Protein AF-A0A660M519-F1 (afdb_monomer_lite)

pLDDT: mean 85.25, std 10.87, range [52.06, 96.19]

Secondary structure (DSSP, 8-state):
-------HHHHHHHHHHHHHHHTSTTGGGSTTHHHHHHHHHHHHHHHHHHHHHHHHHHHHHHHHHHHHS-SSHHHHHHHHHHHHHH-

Radius of gyration: 19.69 Å; chains: 1; bounding box: 42×18×55 Å

Structure (mmCIF, N/CA/C/O backbone):
data_AF-A0A660M519-F1
#
_entry.id   AF-A0A660M519-F1
#
loop_
_atom_site.group_PDB
_atom_site.id
_atom_site.type_symbol
_atom_site.label_atom_id
_atom_site.label_alt_id
_atom_site.label_comp_id
_atom_site.label_asym_id
_atom_site.label_entity_id
_atom_site.label_seq_id
_atom_site.pdbx_PDB_ins_code
_atom_site.Cartn_x
_atom_site.Cartn_y
_atom_site.Cartn_z
_atom_site.occupancy
_atom_site.B_iso_or_equiv
_atom_site.auth_seq_id
_atom_site.auth_comp_id
_atom_site.auth_asym_id
_atom_site.auth_atom_id
_atom_site.pdbx_PDB_model_num
ATOM 1 N N . MET A 1 1 ? -19.491 0.702 2.520 1.00 52.06 1 MET A N 1
ATOM 2 C CA . MET A 1 1 ? -18.926 1.373 1.328 1.00 52.06 1 MET A CA 1
ATOM 3 C C . MET A 1 1 ? -18.592 0.335 0.264 1.00 52.06 1 MET A C 1
ATOM 5 O O . MET A 1 1 ? -18.248 -0.780 0.647 1.00 52.06 1 MET A O 1
ATOM 9 N N . PRO A 1 2 ? -18.707 0.642 -1.041 1.00 53.69 2 PRO A N 1
ATOM 10 C CA . PRO A 1 2 ? -18.180 -0.238 -2.079 1.00 53.69 2 PRO A CA 1
ATOM 11 C C . PRO A 1 2 ? -16.673 -0.416 -1.856 1.00 53.69 2 PRO A C 1
ATOM 13 O O . PRO A 1 2 ? -15.912 0.547 -1.919 1.00 53.69 2 PRO A O 1
ATOM 16 N N . LYS A 1 3 ? -16.251 -1.640 -1.529 1.00 62.75 3 LYS A N 1
ATOM 17 C CA . LYS A 1 3 ? -14.837 -1.964 -1.350 1.00 62.75 3 LYS A CA 1
ATOM 18 C C . LYS A 1 3 ? -14.228 -2.185 -2.728 1.00 62.75 3 LYS A C 1
ATOM 20 O O . LYS A 1 3 ? -14.615 -3.107 -3.440 1.00 62.75 3 LYS A O 1
ATOM 25 N N . ILE A 1 4 ? -13.286 -1.325 -3.105 1.00 73.94 4 ILE A N 1
ATOM 26 C CA . ILE A 1 4 ? -12.364 -1.646 -4.192 1.00 73.94 4 ILE A CA 1
ATOM 27 C C . ILE A 1 4 ? -11.487 -2.781 -3.667 1.00 73.94 4 ILE A C 1
ATOM 29 O O . ILE A 1 4 ? -10.761 -2.596 -2.681 1.00 73.94 4 ILE A O 1
ATOM 33 N N . ASP A 1 5 ? -11.609 -3.948 -4.295 1.00 74.81 5 ASP A N 1
ATOM 34 C CA . ASP A 1 5 ? -10.744 -5.088 -4.024 1.00 74.81 5 ASP A CA 1
ATOM 35 C C . ASP A 1 5 ? -9.337 -4.748 -4.521 1.00 74.81 5 ASP A C 1
ATOM 37 O O . ASP A 1 5 ? -9.082 -4.633 -5.723 1.00 74.81 5 ASP A O 1
ATOM 41 N N . LEU A 1 6 ? -8.454 -4.461 -3.570 1.00 80.81 6 LEU A N 1
ATOM 42 C CA . LEU A 1 6 ? -7.104 -3.993 -3.829 1.00 80.81 6 LEU A CA 1
ATOM 43 C C . LEU A 1 6 ? -6.144 -5.097 -3.404 1.00 80.81 6 LEU A C 1
ATOM 45 O O . LEU A 1 6 ? -5.945 -5.324 -2.214 1.00 80.81 6 LEU A O 1
ATOM 49 N N . ASN A 1 7 ? -5.534 -5.771 -4.374 1.00 88.88 7 ASN A N 1
ATOM 50 C CA . ASN A 1 7 ? -4.514 -6.769 -4.082 1.00 88.88 7 ASN A CA 1
ATOM 51 C C . ASN A 1 7 ? -3.181 -6.065 -3.771 1.00 88.88 7 ASN A C 1
ATOM 53 O O . ASN A 1 7 ? -2.387 -5.790 -4.675 1.00 88.88 7 ASN A O 1
ATOM 57 N N . LEU A 1 8 ? -2.969 -5.739 -2.493 1.00 88.62 8 LEU A N 1
ATOM 58 C CA . LEU A 1 8 ? -1.773 -5.035 -2.029 1.00 88.62 8 LEU A CA 1
ATOM 59 C C . LEU A 1 8 ? -0.485 -5.815 -2.289 1.00 88.62 8 LEU A C 1
ATOM 61 O O . LEU A 1 8 ? 0.508 -5.198 -2.663 1.00 88.62 8 LEU A O 1
ATOM 65 N N . GLU A 1 9 ? -0.492 -7.143 -2.166 1.00 90.88 9 GLU A N 1
ATOM 66 C CA . GLU A 1 9 ? 0.692 -7.959 -2.467 1.00 90.88 9 GLU A CA 1
ATOM 67 C C . GLU A 1 9 ? 1.123 -7.800 -3.924 1.00 90.88 9 GLU A C 1
ATOM 69 O O . GLU A 1 9 ? 2.289 -7.533 -4.211 1.00 90.88 9 GLU A O 1
ATOM 74 N N . LYS A 1 10 ? 0.173 -7.878 -4.861 1.00 91.81 10 LYS A N 1
ATOM 75 C CA . LYS A 1 10 ? 0.461 -7.700 -6.285 1.00 91.81 10 LYS A CA 1
ATOM 76 C C . LYS A 1 10 ? 1.007 -6.303 -6.585 1.00 91.81 10 LYS A C 1
ATOM 78 O O . LYS A 1 10 ? 1.935 -6.179 -7.378 1.00 91.81 10 LYS A O 1
ATOM 83 N N . LEU A 1 11 ? 0.449 -5.267 -5.959 1.00 93.00 11 LEU A N 1
ATOM 84 C CA . LEU A 1 11 ? 0.904 -3.886 -6.145 1.00 93.00 11 LEU A CA 1
ATOM 85 C C . LEU A 1 11 ? 2.294 -3.653 -5.540 1.00 93.00 11 LEU A C 1
ATOM 87 O O . LEU A 1 11 ? 3.104 -2.956 -6.146 1.00 93.00 11 LEU A O 1
ATOM 91 N N . LYS A 1 12 ? 2.594 -4.260 -4.385 1.00 93.12 12 LYS A N 1
ATOM 92 C CA . LYS A 1 12 ? 3.925 -4.229 -3.759 1.00 93.12 12 LYS A CA 1
ATOM 93 C C . LYS A 1 12 ? 4.967 -4.933 -4.626 1.00 93.12 12 LYS A C 1
ATOM 95 O O . LYS A 1 12 ? 6.022 -4.352 -4.861 1.00 93.12 12 LYS A O 1
ATOM 100 N N . ASN A 1 13 ? 4.637 -6.103 -5.174 1.00 96.19 13 ASN A N 1
ATOM 101 C CA . ASN A 1 13 ? 5.510 -6.817 -6.109 1.00 96.19 13 ASN A CA 1
ATOM 102 C C . ASN A 1 13 ? 5.779 -5.977 -7.369 1.00 96.19 13 ASN A C 1
ATOM 104 O O . ASN A 1 13 ? 6.930 -5.792 -7.753 1.00 96.19 13 ASN A O 1
ATOM 108 N N . GLU A 1 14 ? 4.739 -5.384 -7.969 1.00 93.94 14 GLU A N 1
ATOM 109 C CA . GLU A 1 14 ? 4.894 -4.496 -9.133 1.00 93.94 14 GLU A CA 1
ATOM 110 C C . GLU A 1 14 ? 5.775 -3.273 -8.803 1.00 93.94 14 GLU A C 1
ATOM 112 O O . GLU A 1 14 ? 6.633 -2.876 -9.595 1.00 93.94 14 GLU A O 1
ATOM 117 N N . ARG A 1 15 ? 5.605 -2.687 -7.610 1.00 95.69 15 ARG A N 1
ATOM 118 C CA . ARG A 1 15 ? 6.428 -1.571 -7.123 1.00 95.69 15 ARG A CA 1
ATOM 119 C C . ARG A 1 15 ? 7.896 -1.978 -7.000 1.00 95.69 15 ARG A C 1
ATOM 121 O O . ARG A 1 15 ? 8.760 -1.208 -7.410 1.00 95.69 15 ARG A O 1
ATOM 128 N N . GLU A 1 16 ? 8.183 -3.160 -6.458 1.00 96.06 16 GLU A N 1
ATOM 129 C CA . GLU A 1 16 ? 9.547 -3.685 -6.313 1.00 96.06 16 GLU A CA 1
ATOM 130 C C . GLU A 1 16 ? 10.214 -3.963 -7.662 1.00 96.06 16 GLU A C 1
ATOM 132 O O . GLU A 1 16 ? 11.363 -3.572 -7.863 1.00 96.06 16 GLU A O 1
ATOM 137 N N . GLU A 1 17 ? 9.492 -4.550 -8.618 1.00 95.56 17 GLU A N 1
ATOM 138 C CA . GLU A 1 17 ? 9.993 -4.768 -9.980 1.00 95.56 17 GLU A CA 1
ATOM 139 C C . GLU A 1 17 ? 10.360 -3.446 -10.667 1.00 95.56 17 GLU A C 1
ATOM 141 O O . GLU A 1 17 ? 11.409 -3.321 -11.308 1.00 95.56 17 GLU A O 1
ATOM 146 N N . ILE A 1 18 ? 9.512 -2.427 -10.514 1.00 95.38 18 ILE A N 1
ATOM 147 C CA . ILE A 1 18 ? 9.783 -1.101 -11.064 1.00 95.38 18 ILE A CA 1
ATOM 148 C C . ILE A 1 18 ? 10.938 -0.428 -10.318 1.00 95.38 18 ILE A C 1
ATOM 150 O O . ILE A 1 18 ? 11.784 0.190 -10.960 1.00 95.38 18 ILE A O 1
ATOM 154 N N . GLN A 1 19 ? 11.023 -0.568 -8.994 1.00 95.31 19 GLN A N 1
ATOM 155 C CA . GLN A 1 19 ? 12.135 -0.041 -8.203 1.00 95.31 19 GLN A CA 1
ATOM 156 C C . GLN A 1 19 ? 13.469 -0.648 -8.644 1.00 95.31 19 GLN A C 1
ATOM 158 O O . GLN A 1 19 ? 14.455 0.078 -8.788 1.00 95.31 19 GLN A O 1
ATOM 163 N N . ALA A 1 20 ? 13.494 -1.962 -8.882 1.00 95.75 20 ALA A N 1
ATOM 164 C CA . ALA A 1 20 ? 14.668 -2.664 -9.377 1.00 95.75 20 ALA A CA 1
ATOM 165 C C . ALA A 1 20 ? 15.101 -2.096 -10.732 1.00 95.75 20 ALA A C 1
ATOM 167 O O . ALA A 1 20 ? 16.252 -1.690 -10.870 1.00 95.75 20 ALA A O 1
ATOM 168 N N . PHE A 1 21 ? 14.161 -1.945 -11.673 1.00 94.62 21 PHE A N 1
ATOM 169 C CA . PHE A 1 21 ? 14.422 -1.315 -12.967 1.00 94.62 21 PHE A CA 1
ATOM 170 C C . PHE A 1 21 ? 14.943 0.123 -12.833 1.00 94.62 21 PHE A C 1
ATOM 172 O O . PHE A 1 21 ? 15.927 0.475 -13.470 1.00 94.62 21 PHE A O 1
ATOM 179 N N . LEU A 1 22 ? 14.316 0.969 -12.009 1.00 92.44 22 LEU A N 1
ATOM 180 C CA . LEU A 1 22 ? 14.721 2.373 -11.840 1.00 92.44 22 LEU A CA 1
ATOM 181 C C . LEU A 1 22 ? 16.098 2.520 -11.172 1.00 92.44 22 LEU A C 1
ATOM 183 O O . LEU A 1 22 ? 16.739 3.558 -11.324 1.00 92.44 22 LEU A O 1
ATOM 187 N N . SER A 1 23 ? 16.546 1.490 -10.450 1.00 93.62 23 SER A N 1
ATOM 188 C CA . SER A 1 23 ? 17.858 1.447 -9.799 1.00 93.62 23 SER A CA 1
ATOM 189 C C . SER A 1 23 ? 18.981 1.000 -10.744 1.00 93.62 23 SER A C 1
ATOM 191 O O . SER A 1 23 ? 20.155 1.092 -10.379 1.00 93.62 23 SER A O 1
ATOM 193 N N . GLU A 1 24 ? 18.658 0.518 -11.951 1.00 94.31 24 GLU A N 1
ATOM 194 C CA . GLU A 1 24 ? 19.666 0.127 -12.935 1.00 94.31 24 GLU A CA 1
ATOM 195 C C . GLU A 1 24 ? 20.415 1.362 -13.485 1.00 94.31 24 GLU A C 1
ATOM 197 O O . GLU A 1 24 ? 19.795 2.380 -13.805 1.00 94.31 24 GLU A O 1
ATOM 202 N N . PRO A 1 25 ? 21.749 1.305 -13.678 1.00 92.19 25 PRO A N 1
ATOM 203 C CA . PRO A 1 25 ? 22.532 2.458 -14.145 1.00 92.19 25 PRO A CA 1
ATOM 204 C C . PRO A 1 25 ? 22.098 3.017 -15.510 1.00 92.19 25 PRO A C 1
ATOM 206 O O . PRO A 1 25 ? 22.281 4.198 -15.798 1.00 92.19 25 PRO A O 1
ATOM 209 N N . ASN A 1 26 ? 21.536 2.167 -16.367 1.00 91.56 26 ASN A N 1
ATOM 210 C CA . ASN A 1 26 ? 21.049 2.500 -17.704 1.00 91.56 26 ASN A CA 1
ATOM 211 C C . ASN A 1 26 ? 19.546 2.831 -17.740 1.00 91.56 26 ASN A C 1
ATOM 213 O O . ASN A 1 26 ? 19.043 3.153 -18.818 1.00 91.56 26 ASN A O 1
ATOM 217 N N . ALA A 1 27 ? 18.837 2.805 -16.605 1.00 90.94 27 ALA A N 1
ATOM 218 C CA . ALA A 1 27 ? 17.392 3.017 -16.545 1.00 90.94 27 ALA A CA 1
ATOM 219 C C . ALA A 1 27 ? 16.973 4.335 -17.203 1.00 90.94 27 ALA A C 1
ATOM 221 O O . ALA A 1 27 ? 16.070 4.344 -18.032 1.00 90.94 27 ALA A O 1
ATOM 222 N N . TYR A 1 28 ? 17.693 5.429 -16.928 1.00 89.81 28 TYR A N 1
ATOM 223 C CA . TYR A 1 28 ? 17.444 6.758 -17.509 1.00 89.81 28 TYR A CA 1
ATOM 224 C C . TYR A 1 28 ? 17.558 6.811 -19.036 1.00 89.81 28 TYR A C 1
ATOM 226 O O . TYR A 1 28 ? 17.010 7.715 -19.662 1.00 89.81 28 TYR A O 1
ATOM 234 N N . SER A 1 29 ? 18.289 5.870 -19.636 1.00 92.25 29 SER A N 1
ATOM 235 C CA . SER A 1 29 ? 18.453 5.782 -21.090 1.00 92.25 29 SER A CA 1
ATOM 236 C C . SER A 1 29 ? 17.354 4.949 -21.753 1.00 92.25 29 SER A C 1
ATOM 238 O O . SER A 1 29 ? 17.246 4.947 -22.978 1.00 92.25 29 SER A O 1
ATOM 240 N N . SER A 1 30 ? 16.544 4.232 -20.968 1.00 93.69 30 SER A N 1
ATOM 241 C CA . SER A 1 30 ? 15.437 3.440 -21.488 1.00 93.69 30 SER A CA 1
ATOM 242 C C . SER A 1 30 ? 14.253 4.338 -21.875 1.00 93.69 30 SER A C 1
ATOM 244 O O . SER A 1 30 ? 13.854 5.200 -21.084 1.00 93.69 30 SER A O 1
ATOM 246 N N . PRO A 1 31 ? 13.611 4.103 -23.035 1.00 93.00 31 PRO A N 1
ATOM 247 C CA . PRO A 1 31 ? 12.351 4.755 -23.400 1.00 93.00 31 PRO A CA 1
ATOM 248 C C . PRO A 1 31 ? 11.242 4.566 -22.352 1.00 93.00 31 PRO A C 1
ATOM 250 O O . PRO A 1 31 ? 10.369 5.423 -22.210 1.00 93.00 31 PRO A O 1
ATOM 253 N N . ASP A 1 32 ? 11.304 3.476 -21.582 1.00 92.44 32 ASP A N 1
ATOM 254 C CA . ASP A 1 32 ? 10.300 3.126 -20.577 1.00 92.44 32 ASP A CA 1
ATOM 255 C C . ASP A 1 32 ? 10.487 3.864 -19.244 1.00 92.44 32 ASP A C 1
ATOM 257 O O . ASP A 1 32 ? 9.606 3.795 -18.384 1.00 92.44 32 ASP A O 1
ATOM 261 N N . PHE A 1 33 ? 11.594 4.595 -19.056 1.00 93.81 33 PHE A N 1
ATOM 262 C CA . PHE A 1 33 ? 11.917 5.268 -17.794 1.00 93.81 33 PHE A CA 1
ATOM 263 C C . PHE A 1 33 ? 10.791 6.177 -17.307 1.00 93.81 33 PHE A C 1
ATOM 265 O O . PHE A 1 33 ? 10.332 6.059 -16.173 1.00 93.81 33 PHE A O 1
ATOM 272 N N . SER A 1 34 ? 10.301 7.066 -18.177 1.00 93.88 34 SER A N 1
ATOM 273 C CA . SER A 1 34 ? 9.264 8.032 -17.801 1.00 93.88 34 SER A CA 1
ATOM 274 C C . SER A 1 34 ? 7.951 7.342 -17.421 1.00 93.88 34 SER A C 1
ATOM 276 O O . SER A 1 34 ? 7.309 7.737 -16.448 1.00 93.88 34 SER A O 1
ATOM 278 N N . ALA A 1 35 ? 7.564 6.296 -18.158 1.00 95.25 35 ALA A N 1
ATOM 279 C CA . ALA A 1 35 ? 6.342 5.544 -17.893 1.00 95.25 35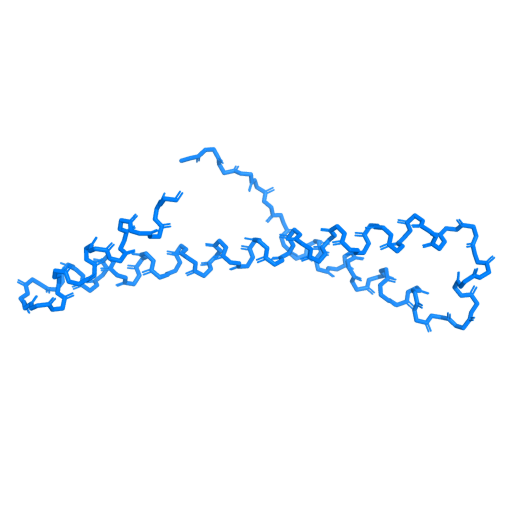 ALA A CA 1
ATOM 280 C C . ALA A 1 35 ? 6.441 4.763 -16.574 1.00 95.25 35 ALA A C 1
ATOM 282 O O . ALA A 1 35 ? 5.549 4.861 -15.732 1.00 95.25 35 ALA A O 1
ATOM 283 N N . LYS A 1 36 ? 7.554 4.052 -16.359 1.00 93.75 36 LYS A N 1
ATOM 284 C CA . LYS A 1 36 ? 7.807 3.283 -15.136 1.00 93.75 36 LYS A CA 1
ATOM 285 C C . LYS A 1 36 ? 7.951 4.182 -13.910 1.00 93.75 36 LYS A C 1
ATOM 287 O O . LYS A 1 36 ? 7.373 3.869 -12.881 1.00 93.75 36 LYS A O 1
ATOM 292 N N . ASN A 1 37 ? 8.604 5.338 -14.024 1.00 93.94 37 ASN A N 1
ATOM 293 C CA . ASN A 1 37 ? 8.709 6.293 -12.919 1.00 93.94 37 ASN A CA 1
ATOM 294 C C . ASN A 1 37 ? 7.344 6.883 -12.520 1.00 93.94 37 ASN A C 1
ATOM 296 O O . ASN A 1 37 ? 7.043 7.003 -11.338 1.00 93.94 37 ASN A O 1
ATOM 300 N N . LYS A 1 38 ? 6.476 7.200 -13.492 1.00 96.00 38 LYS A N 1
ATOM 301 C CA . LYS A 1 38 ? 5.097 7.630 -13.195 1.00 96.00 38 LYS A CA 1
ATOM 302 C C . LYS A 1 38 ? 4.308 6.527 -12.494 1.00 96.00 38 LYS A C 1
ATOM 304 O O . LYS A 1 38 ? 3.697 6.779 -11.460 1.00 96.00 38 LYS A O 1
ATOM 309 N N . ARG A 1 39 ? 4.374 5.306 -13.032 1.00 95.56 39 ARG A N 1
ATOM 310 C CA . ARG A 1 39 ? 3.714 4.135 -12.450 1.00 95.56 39 ARG A CA 1
ATOM 311 C C . ARG A 1 39 ? 4.210 3.849 -11.033 1.00 95.56 39 ARG A C 1
ATOM 313 O O . ARG A 1 39 ? 3.400 3.543 -10.171 1.00 95.56 39 ARG A O 1
ATOM 320 N N . PHE A 1 40 ? 5.507 4.004 -10.779 1.00 95.69 40 PHE A N 1
ATOM 321 C CA . PHE A 1 40 ? 6.097 3.870 -9.449 1.00 95.69 40 PHE A CA 1
ATOM 322 C C . PHE A 1 40 ? 5.437 4.822 -8.444 1.00 95.69 40 PHE A C 1
ATOM 324 O O . PHE A 1 40 ? 4.903 4.370 -7.437 1.00 95.69 40 PHE A O 1
ATOM 331 N N . THR A 1 41 ? 5.371 6.119 -8.760 1.00 95.19 41 THR A N 1
ATOM 332 C CA . THR A 1 41 ? 4.737 7.117 -7.882 1.00 95.19 41 THR A CA 1
ATOM 333 C C . THR A 1 41 ? 3.235 6.875 -7.693 1.00 95.19 41 THR A C 1
ATOM 335 O O . THR A 1 41 ? 2.685 7.158 -6.629 1.00 95.19 41 THR A O 1
ATOM 338 N N . GLU A 1 42 ? 2.539 6.367 -8.712 1.00 95.19 42 GLU A N 1
ATOM 339 C CA . GLU A 1 42 ? 1.135 5.958 -8.581 1.00 95.19 42 GLU A CA 1
ATOM 340 C C . GLU A 1 42 ? 0.980 4.774 -7.621 1.00 95.19 42 GLU A C 1
ATOM 342 O O . GLU A 1 42 ? 0.127 4.819 -6.734 1.00 95.19 42 GLU A O 1
ATOM 347 N N . LEU A 1 43 ? 1.816 3.742 -7.769 1.00 94.56 43 LEU A N 1
ATOM 348 C CA . LEU A 1 43 ? 1.807 2.565 -6.903 1.00 94.56 43 LEU A CA 1
ATOM 349 C C . LEU A 1 43 ? 2.107 2.936 -5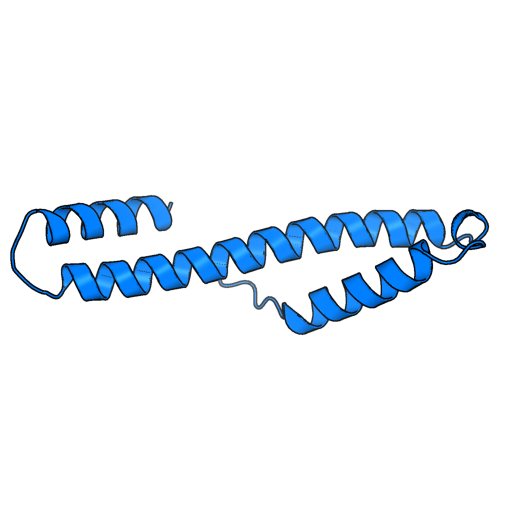.453 1.00 94.56 43 LEU A C 1
ATOM 351 O O . LEU A 1 43 ? 1.406 2.452 -4.571 1.00 94.56 43 LEU A O 1
ATOM 355 N N . GLU A 1 44 ? 3.071 3.824 -5.199 1.00 94.06 44 GLU A N 1
ATOM 356 C CA . GLU A 1 44 ? 3.365 4.304 -3.842 1.00 94.06 44 GLU A CA 1
ATOM 357 C C . GLU A 1 44 ? 2.128 4.914 -3.176 1.00 94.06 44 GLU A C 1
ATOM 359 O O . GLU A 1 44 ? 1.769 4.514 -2.072 1.00 94.06 44 GLU A O 1
ATOM 364 N N . LYS A 1 45 ? 1.408 5.799 -3.876 1.00 94.69 45 LYS A N 1
ATOM 365 C CA . LYS A 1 45 ? 0.182 6.420 -3.345 1.00 94.69 45 LYS A CA 1
ATOM 366 C C . LYS A 1 45 ? -0.934 5.408 -3.101 1.00 94.69 45 LYS A C 1
ATOM 368 O O . LYS A 1 45 ? -1.668 5.521 -2.122 1.00 94.69 45 LYS A O 1
ATOM 373 N N . ILE A 1 46 ? -1.109 4.450 -4.011 1.00 93.00 46 ILE A N 1
ATOM 374 C CA . ILE A 1 46 ? -2.155 3.429 -3.888 1.00 93.00 46 ILE A CA 1
ATOM 375 C C . ILE A 1 46 ? -1.854 2.502 -2.707 1.00 93.00 46 ILE A C 1
ATOM 377 O O . ILE A 1 46 ? -2.759 2.207 -1.929 1.00 93.00 46 ILE A O 1
ATOM 381 N N . ILE A 1 47 ? -0.601 2.063 -2.566 1.00 92.62 47 ILE A N 1
ATOM 382 C CA . ILE A 1 47 ? -0.164 1.196 -1.467 1.00 92.62 47 ILE A CA 1
ATOM 383 C C . ILE A 1 47 ? -0.315 1.931 -0.137 1.00 92.62 47 ILE A C 1
ATOM 385 O O . ILE A 1 47 ? -0.956 1.393 0.757 1.00 92.62 47 ILE A O 1
ATOM 389 N N . GLU A 1 48 ? 0.163 3.174 -0.035 1.00 93.00 48 GLU A N 1
ATOM 390 C CA . GLU A 1 48 ? 0.024 4.001 1.171 1.00 93.00 48 GLU A CA 1
ATOM 391 C C . GLU A 1 48 ? -1.445 4.128 1.603 1.00 93.00 48 GLU A C 1
ATOM 393 O O . GLU A 1 48 ? -1.789 3.903 2.762 1.00 93.00 48 GLU A O 1
ATOM 398 N N . LYS A 1 49 ? -2.348 4.439 0.664 1.00 91.75 49 LYS A N 1
ATOM 399 C CA . LYS A 1 49 ? -3.784 4.539 0.963 1.00 91.75 49 LYS A CA 1
ATOM 400 C C . LYS A 1 49 ? -4.416 3.195 1.317 1.00 91.75 49 LYS A C 1
ATOM 402 O O . LYS A 1 49 ? -5.316 3.160 2.153 1.00 91.75 49 LYS A O 1
ATOM 407 N N . GLY A 1 50 ? -3.975 2.106 0.694 1.00 89.75 50 GLY A N 1
ATOM 408 C CA . GLY A 1 50 ? -4.459 0.765 1.007 1.00 89.75 50 GLY A CA 1
ATOM 409 C C . GLY A 1 50 ? -4.024 0.294 2.395 1.00 89.75 50 GLY A C 1
ATOM 410 O O . GLY A 1 50 ? -4.857 -0.215 3.138 1.00 89.75 50 GLY A O 1
ATOM 411 N N . GLU A 1 51 ? -2.770 0.538 2.776 1.00 90.19 51 GLU A N 1
ATOM 412 C CA . GLU A 1 51 ? -2.255 0.251 4.121 1.00 90.19 51 GLU A CA 1
ATOM 413 C C . GLU A 1 51 ? -2.919 1.133 5.179 1.00 90.19 51 GLU A C 1
ATOM 415 O O . GLU A 1 51 ? -3.286 0.650 6.248 1.00 90.19 51 GLU A O 1
ATOM 420 N N . LEU A 1 52 ? -3.132 2.421 4.887 1.00 89.44 52 LEU A N 1
ATOM 421 C CA . LEU A 1 52 ? -3.884 3.308 5.774 1.00 89.44 52 LEU A CA 1
ATOM 422 C C . LEU A 1 52 ? -5.290 2.756 6.032 1.00 89.44 52 LEU A C 1
ATOM 424 O O . LEU A 1 52 ? -5.726 2.711 7.176 1.00 89.44 52 LEU A O 1
ATOM 428 N N . ARG A 1 53 ? -5.977 2.290 4.984 1.00 88.19 53 ARG A N 1
ATOM 429 C CA . ARG A 1 53 ? -7.299 1.668 5.114 1.00 88.19 53 ARG A CA 1
ATOM 430 C C . ARG A 1 53 ? -7.254 0.414 5.989 1.00 88.19 53 ARG A C 1
ATOM 432 O O . ARG A 1 53 ? -8.110 0.277 6.849 1.00 88.19 53 ARG A O 1
ATOM 439 N N . GLU A 1 54 ? -6.293 -0.487 5.784 1.00 88.00 54 GLU A N 1
ATOM 440 C CA . GLU A 1 54 ? -6.160 -1.697 6.617 1.00 88.00 54 GLU A CA 1
ATOM 441 C C . GLU A 1 54 ? -5.913 -1.356 8.091 1.00 88.00 54 GLU A C 1
ATOM 443 O O . GLU A 1 54 ? -6.521 -1.959 8.974 1.00 88.00 54 GLU A O 1
ATOM 448 N N . ASN A 1 55 ? -5.081 -0.349 8.363 1.00 88.12 55 ASN A N 1
ATOM 449 C CA . ASN A 1 55 ? -4.852 0.128 9.724 1.00 88.12 55 ASN A CA 1
ATOM 450 C C . ASN A 1 55 ? -6.115 0.747 10.339 1.00 88.12 55 ASN A C 1
ATOM 452 O O . ASN A 1 55 ? -6.433 0.447 11.484 1.00 88.12 55 ASN A O 1
ATOM 456 N N . LEU A 1 56 ? -6.861 1.565 9.590 1.00 88.25 56 LEU A N 1
ATOM 457 C CA . LEU A 1 56 ? -8.127 2.140 10.058 1.00 88.25 56 LEU A CA 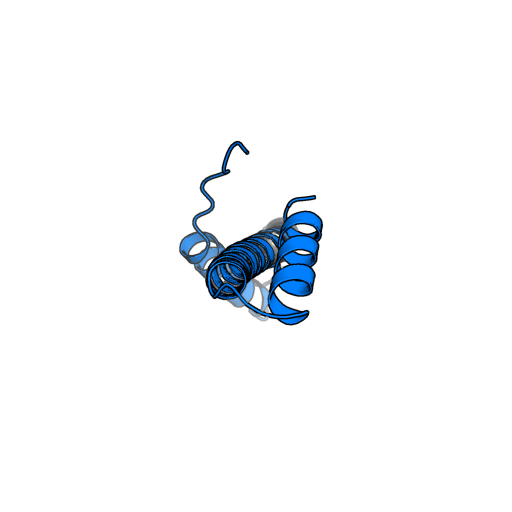1
ATOM 458 C C . LEU A 1 56 ? -9.171 1.054 10.343 1.00 88.25 56 LEU A C 1
ATOM 460 O O . LEU A 1 56 ? -9.827 1.104 11.378 1.00 88.25 56 LEU A O 1
ATOM 464 N N . GLU A 1 57 ? -9.299 0.047 9.472 1.00 87.31 57 GLU A N 1
ATOM 465 C CA . GLU A 1 57 ? -10.206 -1.085 9.698 1.00 87.31 57 GLU A CA 1
ATOM 466 C C . GLU A 1 57 ? -9.837 -1.850 10.980 1.00 87.31 57 GLU A C 1
ATOM 468 O O . GLU A 1 57 ? -10.722 -2.140 11.786 1.00 87.31 57 GLU A O 1
ATOM 473 N N . LYS A 1 58 ? -8.542 -2.095 11.219 1.00 88.62 58 LYS A N 1
ATOM 474 C CA . LYS A 1 58 ? -8.055 -2.727 12.453 1.00 88.62 58 LYS A CA 1
ATOM 475 C C . LYS A 1 58 ? -8.332 -1.870 13.689 1.00 88.62 58 LYS A C 1
ATOM 477 O O . LYS A 1 58 ? -8.819 -2.388 14.686 1.00 88.62 58 LYS A O 1
ATOM 482 N N . ASN A 1 59 ? -8.085 -0.563 13.612 1.00 85.25 59 ASN A N 1
ATOM 483 C CA . ASN A 1 59 ? -8.352 0.366 14.711 1.00 85.25 59 ASN A CA 1
ATOM 484 C C . ASN A 1 59 ? -9.846 0.426 15.047 1.00 85.25 59 ASN A C 1
ATOM 486 O O . ASN A 1 59 ? -10.210 0.432 16.217 1.00 85.25 59 ASN A O 1
ATOM 490 N N . ILE A 1 60 ? -10.721 0.436 14.037 1.00 87.06 60 ILE A N 1
ATOM 491 C CA . ILE A 1 60 ? -12.173 0.388 14.239 1.00 87.06 60 ILE A CA 1
ATOM 492 C C . ILE A 1 60 ? -12.576 -0.930 14.905 1.00 87.06 60 ILE A C 1
ATOM 494 O O . ILE A 1 60 ? -13.423 -0.919 15.795 1.00 87.06 60 ILE A O 1
ATOM 498 N N . GLU A 1 61 ? -12.009 -2.064 14.489 1.00 87.44 61 GLU A N 1
ATOM 499 C CA . GLU A 1 61 ? -12.291 -3.365 15.103 1.00 87.44 61 GLU A CA 1
ATOM 500 C C . GLU A 1 61 ? -11.845 -3.400 16.573 1.00 87.44 61 GLU A C 1
ATOM 502 O O . GLU A 1 61 ? -12.654 -3.717 17.445 1.00 87.44 61 GLU A O 1
ATOM 507 N N . GLU A 1 62 ? -10.624 -2.953 16.870 1.00 84.50 62 GLU A N 1
ATOM 508 C CA . GLU A 1 62 ? -10.103 -2.837 18.239 1.00 84.50 62 GLU A CA 1
ATOM 509 C C . GLU A 1 62 ? -10.947 -1.875 19.091 1.00 84.50 62 GLU A C 1
ATOM 511 O O . GLU A 1 62 ? -11.330 -2.198 20.217 1.00 84.50 62 GLU A O 1
ATOM 516 N N . ALA A 1 63 ? -11.319 -0.712 18.552 1.00 81.81 63 ALA A N 1
ATOM 517 C CA . ALA A 1 63 ? -12.186 0.244 19.232 1.00 81.81 63 ALA A CA 1
ATOM 518 C C . ALA A 1 63 ? -13.597 -0.324 19.464 1.00 81.81 63 ALA A C 1
ATOM 520 O O . ALA A 1 63 ? -14.204 -0.065 20.504 1.00 81.81 63 ALA 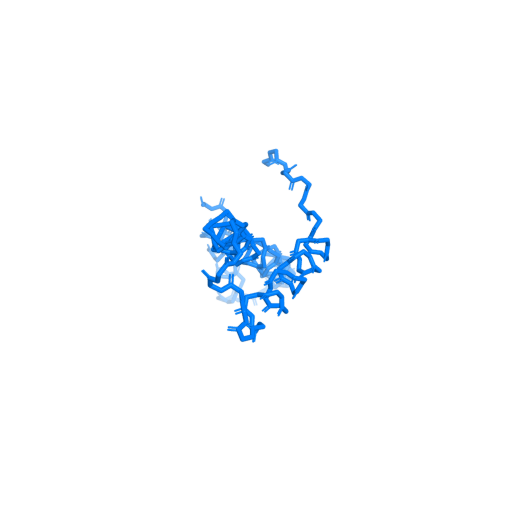A O 1
ATOM 521 N N . ARG A 1 64 ? -14.128 -1.144 18.545 1.00 81.06 64 ARG A N 1
ATOM 522 C CA . ARG A 1 64 ? -15.410 -1.849 18.728 1.00 81.06 64 ARG A CA 1
ATOM 523 C C . ARG A 1 64 ? -15.318 -2.884 19.845 1.00 81.06 64 ARG A C 1
ATOM 525 O O . ARG A 1 64 ? -16.240 -2.959 20.658 1.00 81.06 64 ARG A O 1
ATOM 532 N N . GLU A 1 65 ? -14.222 -3.634 19.926 1.00 81.25 65 GLU A N 1
ATOM 533 C CA . GLU A 1 65 ? -13.970 -4.559 21.036 1.00 81.25 65 GLU A CA 1
ATOM 534 C C . GLU A 1 65 ? -13.870 -3.812 22.374 1.00 81.25 65 GLU A C 1
ATOM 536 O O . GLU A 1 65 ? -14.546 -4.181 23.336 1.00 81.25 65 GLU A O 1
ATOM 541 N N . LEU A 1 66 ? -13.121 -2.708 22.431 1.00 77.94 66 LEU A N 1
ATOM 542 C CA . LEU A 1 66 ? -12.996 -1.875 23.631 1.00 77.94 66 LEU A CA 1
ATOM 543 C C . LEU A 1 66 ? -14.330 -1.243 24.049 1.00 77.94 66 LEU A C 1
ATOM 545 O O . LEU A 1 66 ? -14.674 -1.253 25.228 1.00 77.94 66 LEU A O 1
ATOM 549 N N . ALA A 1 67 ? -15.119 -0.748 23.094 1.00 71.25 67 ALA A N 1
ATOM 550 C CA . ALA A 1 67 ? -16.449 -0.202 23.351 1.00 71.25 67 ALA A CA 1
ATOM 551 C C . ALA A 1 67 ? -17.447 -1.264 23.847 1.00 71.25 67 ALA A C 1
ATOM 553 O O . ALA A 1 67 ? -18.433 -0.913 24.499 1.00 71.25 67 ALA A O 1
ATOM 554 N N . SER A 1 68 ? -17.211 -2.546 23.539 1.00 69.62 68 SER A N 1
ATOM 555 C CA . SER A 1 68 ? -18.030 -3.667 24.016 1.00 69.62 68 SER A CA 1
ATOM 556 C C . SER A 1 68 ? -17.712 -4.094 25.457 1.00 69.62 68 SER A C 1
ATOM 558 O O . SER A 1 68 ? -18.527 -4.763 26.091 1.00 69.62 68 SER A O 1
ATOM 560 N N . LEU A 1 69 ? -16.567 -3.674 26.010 1.00 68.00 69 LEU A N 1
ATOM 561 C CA . LEU A 1 69 ? -16.208 -3.870 27.416 1.00 68.00 69 LEU A CA 1
ATOM 562 C C . LEU A 1 69 ? -16.872 -2.756 28.255 1.00 68.00 69 LEU A C 1
ATOM 564 O O . LEU A 1 69 ? -16.351 -1.661 28.436 1.00 68.00 69 LEU A O 1
ATOM 568 N N . GLU A 1 70 ? -18.083 -3.058 28.722 1.00 61.41 70 GLU A N 1
ATOM 569 C CA . GLU A 1 70 ? -19.181 -2.163 29.136 1.00 61.41 70 GLU A CA 1
ATOM 570 C C . GLU A 1 70 ? -18.981 -1.101 30.250 1.00 61.41 70 GLU A C 1
ATOM 572 O O . GLU A 1 70 ? -19.986 -0.558 30.708 1.00 61.41 70 GLU A O 1
ATOM 577 N N . THR A 1 71 ? -17.785 -0.707 30.712 1.00 59.38 71 THR A N 1
ATOM 578 C CA . THR A 1 71 ? -17.719 0.332 31.775 1.00 59.38 71 THR A CA 1
ATOM 579 C C . THR A 1 71 ? -16.515 1.276 31.717 1.00 59.38 71 THR A C 1
ATOM 581 O O . THR A 1 71 ? -15.389 0.860 31.982 1.00 59.38 71 THR A O 1
ATOM 584 N N . GLY A 1 72 ? -16.777 2.576 31.507 1.00 68.50 72 GLY A N 1
ATOM 585 C CA . GLY A 1 72 ? -15.847 3.688 31.778 1.00 68.50 72 GLY A CA 1
ATOM 586 C C . GLY A 1 72 ? -15.690 4.696 30.631 1.00 68.50 72 GLY A C 1
ATOM 587 O O . GLY A 1 72 ? -16.108 4.428 29.509 1.00 68.50 72 GLY A O 1
ATOM 588 N N . GLU A 1 73 ? -15.043 5.838 30.904 1.00 71.94 73 GLU A N 1
ATOM 589 C CA . GLU A 1 73 ? -14.705 6.903 29.927 1.00 71.94 73 GLU A CA 1
ATOM 590 C C . GLU A 1 73 ? -13.989 6.364 28.669 1.00 71.94 73 GLU A C 1
ATOM 592 O O . GLU A 1 73 ? -14.141 6.907 27.576 1.00 71.94 73 GLU A O 1
ATOM 597 N N . LEU A 1 74 ? -13.270 5.240 28.795 1.00 69.69 74 LEU A N 1
ATOM 598 C CA . LEU A 1 74 ? -12.645 4.520 27.679 1.00 69.69 74 LEU A CA 1
ATOM 599 C C . LEU A 1 74 ? -13.649 4.011 26.633 1.00 69.69 74 LEU A C 1
ATOM 601 O O . LEU A 1 74 ? -13.356 4.057 25.441 1.00 69.69 74 LEU A O 1
ATOM 605 N N . ALA A 1 75 ? -14.832 3.555 27.048 1.00 73.12 75 ALA A N 1
ATOM 606 C CA . ALA A 1 75 ? -15.854 3.076 26.120 1.00 73.12 75 ALA A CA 1
ATOM 607 C C . ALA A 1 75 ? -16.530 4.231 25.358 1.00 73.12 75 ALA A C 1
ATOM 609 O O . ALA A 1 75 ? -17.006 4.034 24.240 1.00 73.12 75 ALA A O 1
ATOM 610 N N . GLU A 1 76 ? -16.580 5.436 25.939 1.00 76.19 76 GLU A N 1
ATOM 611 C CA . GLU A 1 76 ? -17.041 6.640 25.234 1.00 76.19 76 GLU A CA 1
ATOM 612 C C . GLU A 1 76 ? -15.986 7.158 24.250 1.00 76.19 76 GLU A C 1
ATOM 614 O O . GLU A 1 76 ? -16.332 7.457 23.107 1.00 76.19 76 GLU A O 1
ATOM 619 N N . LEU A 1 77 ? -14.706 7.174 24.642 1.00 78.19 77 LEU A N 1
ATOM 620 C CA . LEU A 1 77 ? -13.589 7.521 23.754 1.00 78.19 77 LEU A CA 1
ATOM 621 C C . LEU A 1 77 ? -13.527 6.612 22.521 1.00 78.19 77 LEU A C 1
ATOM 623 O O . LEU A 1 77 ? -13.487 7.113 21.400 1.00 78.19 77 LEU A O 1
ATOM 627 N N . ALA A 1 78 ? -13.624 5.294 22.712 1.00 76.75 78 ALA A N 1
ATOM 628 C CA . ALA A 1 78 ? -13.598 4.337 21.608 1.00 76.75 78 ALA A CA 1
ATOM 629 C C . ALA A 1 78 ? -14.763 4.538 20.616 1.00 76.75 78 ALA A C 1
ATOM 631 O O . ALA A 1 78 ? -14.588 4.404 19.408 1.00 76.75 78 ALA A O 1
ATOM 632 N N . LYS A 1 79 ? -15.959 4.914 21.096 1.00 78.00 79 LYS A N 1
ATOM 633 C CA . LYS A 1 79 ? -17.105 5.224 20.221 1.00 78.00 79 LYS A CA 1
ATOM 634 C C . LYS A 1 79 ? -16.870 6.462 19.360 1.00 78.00 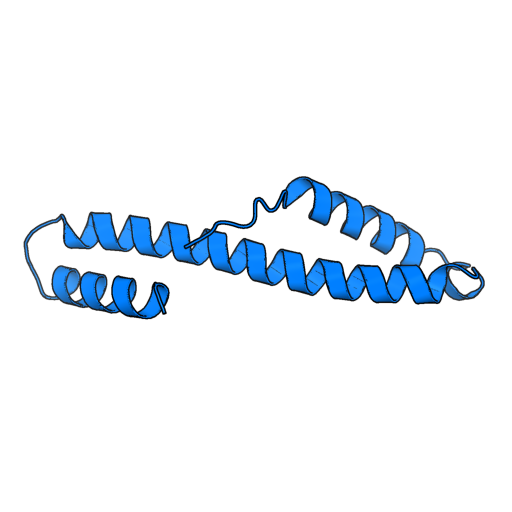79 LYS A C 1
ATOM 636 O O . LYS A 1 79 ? -17.288 6.458 18.207 1.00 78.00 79 LYS A O 1
ATOM 641 N N . MET A 1 80 ? -16.234 7.503 19.901 1.00 82.38 80 MET A N 1
ATOM 642 C CA . MET A 1 80 ? -15.888 8.695 19.116 1.00 82.38 80 MET A CA 1
ATOM 643 C C . MET A 1 80 ? -14.837 8.370 18.052 1.00 82.38 80 MET A C 1
ATOM 645 O O . MET A 1 80 ? -14.994 8.764 16.903 1.00 82.38 80 MET A O 1
ATOM 649 N N . GLU A 1 81 ? -13.824 7.582 18.412 1.00 78.44 81 GLU A N 1
ATOM 650 C CA . GLU A 1 81 ? -12.739 7.194 17.507 1.00 78.44 81 GLU A CA 1
ATOM 651 C C . GLU A 1 81 ? -13.232 6.315 16.340 1.00 78.44 81 GLU A C 1
ATOM 653 O O . GLU A 1 81 ? -12.757 6.447 15.214 1.00 78.44 81 GLU A O 1
ATOM 658 N N . ILE A 1 82 ? -14.244 5.463 16.560 1.00 79.50 82 ILE A N 1
ATOM 659 C CA . ILE A 1 82 ? -14.917 4.727 15.472 1.00 79.50 82 ILE A CA 1
ATOM 660 C C . ILE A 1 82 ? -15.577 5.691 14.481 1.00 79.50 82 ILE A C 1
ATOM 662 O O . ILE A 1 82 ? -15.458 5.488 13.278 1.00 79.50 82 ILE A O 1
ATOM 666 N N . VAL A 1 83 ? -16.269 6.723 14.972 1.00 80.88 83 VAL A N 1
ATOM 667 C CA . VAL A 1 83 ? -16.968 7.690 14.112 1.00 80.88 83 VAL A CA 1
ATOM 668 C C . VAL A 1 83 ? -15.972 8.512 13.298 1.00 80.88 83 VAL A C 1
ATOM 670 O O . VAL A 1 83 ? -16.170 8.668 12.099 1.00 80.88 83 VAL A O 1
ATOM 673 N N . GLU A 1 84 ? -14.883 8.979 13.914 1.00 78.50 84 GLU A N 1
ATOM 674 C CA . GLU A 1 84 ? -13.836 9.737 13.213 1.00 78.50 84 GLU A CA 1
ATOM 675 C C . GLU A 1 84 ? -13.123 8.909 12.137 1.00 78.50 84 GLU A C 1
ATOM 677 O O . GLU A 1 84 ? -12.786 9.435 11.081 1.00 78.50 84 GLU A O 1
ATOM 682 N N . ASN A 1 85 ? -12.911 7.610 12.372 1.00 76.94 85 ASN A N 1
ATOM 683 C CA . ASN A 1 85 ? -12.258 6.728 11.401 1.00 76.94 85 ASN A CA 1
ATOM 684 C C . ASN A 1 85 ? -13.197 6.247 10.272 1.00 76.94 85 ASN A C 1
ATOM 686 O O . ASN A 1 85 ? -12.718 5.675 9.290 1.00 76.94 85 ASN A O 1
ATOM 690 N N . GLU A 1 86 ? -14.517 6.430 10.408 1.00 72.56 86 GLU A N 1
ATOM 691 C CA . GLU A 1 86 ? -15.521 6.075 9.391 1.00 72.56 86 GLU A CA 1
ATOM 692 C C . GLU A 1 86 ? -15.830 7.217 8.391 1.00 72.56 86 GLU A C 1
ATOM 694 O O . GLU A 1 86 ? -16.434 6.934 7.347 1.00 72.56 86 GLU A O 1
ATOM 699 N N . GLU A 1 87 ? -15.422 8.466 8.675 1.00 60.22 87 GLU A N 1
ATOM 700 C CA . GLU A 1 87 ? -15.541 9.646 7.783 1.00 60.22 87 GLU A CA 1
ATOM 701 C C . GLU A 1 87 ? -14.457 9.712 6.688 1.00 60.22 87 GLU A C 1
ATOM 703 O O . GLU A 1 87 ? -14.824 10.053 5.533 1.00 60.22 87 GLU A O 1
#

Foldseek 3Di:
DPDDPDPLVVLVVLLVVLVVLQPDPCSVVDPCNVVSVVSNVVSVVVNVVVVVLVVLVVLLVVLVVQLVPPDDPSVVVSVVSNVVSVD

Sequence (87 aa):
MPKIDLNLEKLKNEREEIQAFLSEPNAYSSPD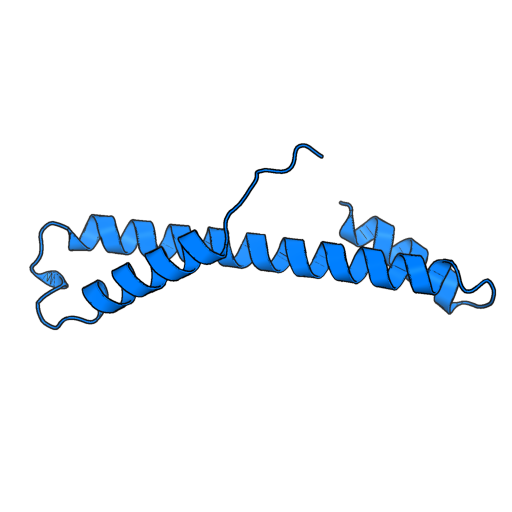FSAKNKRFTELEKIIEKGELRENLEKNIEEARELASLETGELAELAKMEIVENEE